Protein AF-A0A660Z526-F1 (afdb_monomer_lite)

Radius of gyration: 16.75 Å; chains: 1; bounding box: 31×23×49 Å

Structure (mmCIF, N/CA/C/O backbone):
data_AF-A0A660Z526-F1
#
_entry.id   AF-A0A660Z526-F1
#
loop_
_atom_site.group_PDB
_atom_site.id
_atom_site.type_symbol
_atom_site.label_atom_id
_atom_site.label_alt_id
_atom_site.label_comp_id
_atom_site.label_asym_id
_atom_site.label_entity_id
_atom_site.label_seq_id
_atom_sit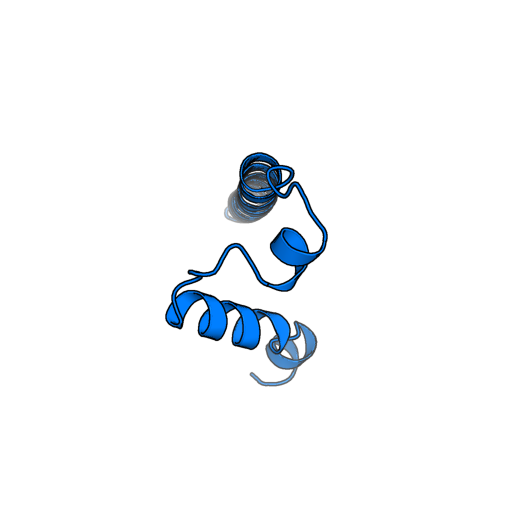e.pdbx_PDB_ins_code
_atom_site.Cartn_x
_atom_site.Cartn_y
_atom_site.Cartn_z
_atom_site.occupancy
_atom_site.B_iso_or_equiv
_atom_site.auth_seq_id
_atom_site.auth_comp_id
_atom_site.auth_asym_id
_atom_site.auth_atom_id
_atom_site.pdbx_PDB_model_num
ATOM 1 N N . MET A 1 1 ? 9.901 1.798 -28.106 1.00 57.91 1 MET A N 1
ATOM 2 C CA . MET A 1 1 ? 9.466 3.116 -27.582 1.00 57.91 1 MET A CA 1
ATOM 3 C C . MET A 1 1 ? 7.955 3.159 -27.340 1.00 57.91 1 MET A C 1
ATOM 5 O O . MET A 1 1 ? 7.527 3.981 -26.545 1.00 57.91 1 MET A O 1
ATOM 9 N N . GLU A 1 2 ? 7.173 2.255 -27.947 1.00 65.06 2 GLU A N 1
ATOM 10 C CA . GLU A 1 2 ? 5.701 2.247 -27.887 1.00 65.06 2 GLU A CA 1
ATOM 11 C C . GLU A 1 2 ? 5.075 1.960 -26.511 1.00 65.06 2 GLU A C 1
ATOM 13 O O . GLU A 1 2 ? 3.975 2.433 -26.262 1.00 65.06 2 GLU A O 1
ATOM 18 N N . THR A 1 3 ? 5.749 1.276 -25.577 1.00 7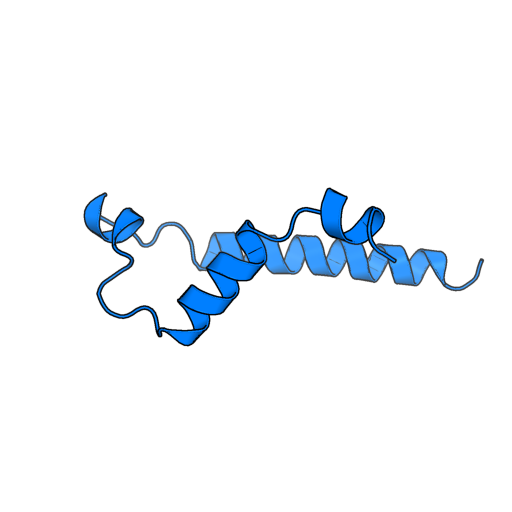6.69 3 THR A N 1
ATOM 19 C CA . THR A 1 3 ? 5.134 0.923 -24.276 1.00 76.69 3 THR A CA 1
ATOM 20 C C . THR A 1 3 ? 5.442 1.893 -23.136 1.00 76.69 3 THR A C 1
ATOM 22 O O . THR A 1 3 ? 4.726 1.895 -22.145 1.00 76.69 3 THR A O 1
ATOM 25 N N . ARG A 1 4 ? 6.435 2.786 -23.279 1.00 85.38 4 ARG A N 1
ATOM 26 C CA . ARG A 1 4 ? 6.892 3.644 -22.164 1.00 85.38 4 ARG A CA 1
ATOM 27 C C . ARG A 1 4 ? 5.787 4.535 -21.606 1.00 85.38 4 ARG A C 1
ATOM 29 O O . ARG A 1 4 ? 5.6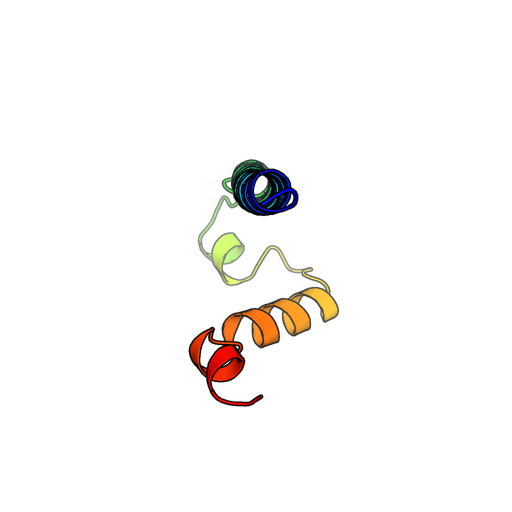98 4.728 -20.403 1.00 85.38 4 ARG A O 1
ATOM 36 N N . ILE A 1 5 ? 4.949 5.090 -22.483 1.00 91.69 5 ILE A N 1
ATOM 37 C CA . ILE A 1 5 ? 3.827 5.946 -22.074 1.00 91.69 5 ILE A CA 1
ATOM 38 C C . ILE A 1 5 ? 2.823 5.135 -21.251 1.00 91.69 5 ILE A C 1
ATOM 40 O O . ILE A 1 5 ? 2.342 5.610 -20.227 1.00 91.69 5 ILE A O 1
ATOM 44 N N . LEU A 1 6 ? 2.549 3.901 -21.673 1.00 92.56 6 LEU A N 1
ATOM 45 C CA . LEU A 1 6 ? 1.641 2.995 -20.983 1.00 92.56 6 LEU A CA 1
ATOM 46 C C . LEU A 1 6 ? 2.202 2.580 -19.614 1.00 92.56 6 LEU A C 1
ATOM 48 O O . LEU A 1 6 ? 1.468 2.610 -18.630 1.00 92.56 6 LEU A O 1
ATOM 52 N N . ASP A 1 7 ? 3.508 2.319 -19.528 1.00 93.00 7 ASP A N 1
ATOM 53 C CA . ASP A 1 7 ? 4.198 2.024 -18.267 1.00 93.00 7 ASP A CA 1
ATOM 54 C C . ASP A 1 7 ? 4.049 3.185 -17.265 1.00 93.00 7 ASP A C 1
ATOM 56 O O . ASP A 1 7 ? 3.656 2.981 -16.114 1.00 93.00 7 ASP A O 1
ATOM 60 N N . TYR A 1 8 ? 4.280 4.428 -17.709 1.00 94.62 8 TYR A N 1
ATOM 61 C CA . TYR A 1 8 ? 4.102 5.610 -16.858 1.00 94.62 8 TYR A CA 1
ATOM 62 C C . TYR A 1 8 ? 2.649 5.814 -16.425 1.00 94.62 8 TYR A C 1
ATOM 64 O O . TYR A 1 8 ? 2.407 6.162 -15.269 1.00 94.62 8 TYR A O 1
ATOM 72 N N . ILE A 1 9 ? 1.682 5.577 -17.317 1.00 95.75 9 ILE A N 1
ATOM 73 C CA . ILE A 1 9 ? 0.255 5.662 -16.980 1.00 95.75 9 ILE A CA 1
ATOM 74 C C . ILE A 1 9 ? -0.093 4.661 -15.878 1.00 95.75 9 ILE A C 1
ATOM 76 O O . ILE A 1 9 ? -0.751 5.041 -14.911 1.00 95.75 9 ILE A O 1
ATOM 80 N N . ILE A 1 10 ? 0.371 3.412 -15.984 1.00 95.88 10 ILE A N 1
ATOM 81 C CA . ILE A 1 10 ? 0.112 2.376 -14.975 1.00 95.88 10 ILE A CA 1
ATOM 82 C C . ILE A 1 10 ? 0.699 2.786 -13.622 1.00 95.88 10 ILE A C 1
ATOM 84 O O . ILE A 1 10 ? 0.004 2.705 -12.609 1.00 95.88 10 ILE A O 1
ATOM 88 N N . ILE A 1 11 ? 1.943 3.272 -13.596 1.00 95.75 11 ILE A N 1
ATOM 89 C CA . ILE A 1 11 ? 2.603 3.710 -12.358 1.00 95.75 11 ILE A CA 1
ATOM 90 C C . ILE A 1 11 ? 1.836 4.871 -11.716 1.00 95.75 11 ILE A C 1
ATOM 92 O O . ILE A 1 11 ? 1.542 4.832 -10.521 1.00 95.75 11 ILE A O 1
ATOM 96 N N . ILE A 1 12 ? 1.478 5.893 -12.498 1.00 96.75 12 ILE A N 1
ATOM 97 C CA . ILE A 1 12 ? 0.736 7.057 -11.997 1.00 96.75 12 ILE A CA 1
ATOM 98 C C . ILE A 1 12 ? -0.639 6.630 -11.472 1.00 96.75 12 ILE A C 1
ATOM 100 O O . ILE A 1 12 ? -1.028 7.032 -10.376 1.00 96.75 12 ILE A O 1
ATOM 104 N N . ALA A 1 13 ? -1.357 5.787 -12.216 1.00 97.06 13 ALA A N 1
ATOM 105 C CA . ALA A 1 13 ? -2.661 5.276 -11.808 1.00 97.06 13 ALA A CA 1
ATOM 106 C C . ALA A 1 13 ? -2.572 4.465 -10.508 1.00 97.06 13 ALA A C 1
ATOM 108 O O . ALA A 1 13 ? -3.400 4.652 -9.617 1.00 97.06 13 ALA A O 1
ATOM 109 N N . TYR A 1 14 ? -1.547 3.619 -10.369 1.00 96.69 14 TYR A N 1
ATOM 110 C CA . TYR A 1 14 ? -1.290 2.862 -9.147 1.00 96.69 14 TYR A CA 1
ATOM 111 C C . TYR A 1 14 ? -1.058 3.790 -7.948 1.00 96.69 14 TYR A C 1
ATOM 113 O O . TYR A 1 14 ? -1.744 3.652 -6.936 1.00 96.69 14 TYR A O 1
ATOM 121 N N . LEU A 1 15 ? -0.159 4.774 -8.078 1.00 96.94 15 LEU A N 1
ATOM 122 C CA . LEU A 1 15 ? 0.163 5.729 -7.010 1.00 96.94 15 LEU A CA 1
ATOM 123 C C . LEU A 1 15 ? -1.059 6.547 -6.572 1.00 96.94 15 LEU A C 1
ATOM 125 O O . LEU A 1 15 ? -1.307 6.700 -5.375 1.00 96.94 15 LEU A O 1
ATOM 129 N N . ILE A 1 16 ? -1.845 7.044 -7.529 1.00 97.56 16 ILE A N 1
ATOM 130 C CA . ILE A 1 16 ? -3.082 7.776 -7.232 1.00 97.56 16 ILE A CA 1
ATOM 131 C C . ILE A 1 16 ? -4.093 6.849 -6.553 1.00 97.56 16 ILE A C 1
ATOM 133 O O . ILE A 1 16 ? -4.689 7.234 -5.549 1.00 97.56 16 ILE A O 1
ATOM 137 N N . GLY A 1 17 ? -4.266 5.625 -7.059 1.00 96.69 17 GLY A N 1
ATOM 138 C CA . GLY A 1 17 ? -5.208 4.651 -6.512 1.00 96.69 17 GLY A CA 1
ATOM 139 C C . GLY A 1 17 ? -4.937 4.333 -5.043 1.00 96.69 17 GLY A C 1
ATOM 140 O O . GLY A 1 17 ? -5.847 4.435 -4.217 1.00 96.69 17 GLY A O 1
ATOM 141 N N . ILE A 1 18 ? -3.683 4.025 -4.692 1.00 94.75 18 ILE A N 1
ATOM 142 C CA . ILE A 1 18 ? -3.313 3.730 -3.300 1.00 94.75 18 ILE A CA 1
ATOM 143 C C . ILE A 1 18 ? -3.438 4.964 -2.395 1.00 94.75 18 ILE A C 1
ATOM 145 O O . ILE A 1 18 ? -3.879 4.840 -1.252 1.00 94.75 18 ILE A O 1
ATOM 149 N N . ALA A 1 19 ? -3.113 6.162 -2.896 1.00 94.75 19 ALA A N 1
ATOM 150 C CA . ALA A 1 19 ? -3.202 7.397 -2.122 1.00 94.75 19 ALA A CA 1
ATOM 151 C C . ALA A 1 19 ? -4.661 7.770 -1.823 1.00 94.75 19 ALA A C 1
ATOM 153 O O . ALA A 1 19 ? -5.005 8.051 -0.675 1.00 94.75 19 ALA A O 1
ATOM 154 N N . VAL A 1 20 ? -5.535 7.711 -2.833 1.00 95.44 20 VAL A N 1
ATOM 155 C CA . VAL A 1 20 ? -6.978 7.943 -2.670 1.00 95.44 20 VAL A CA 1
ATOM 156 C C . VAL A 1 20 ? -7.567 6.935 -1.687 1.00 95.44 20 VAL A C 1
ATOM 158 O O . VAL A 1 20 ? -8.301 7.328 -0.780 1.00 95.44 20 VAL A O 1
ATOM 161 N N . TRP A 1 21 ? -7.205 5.655 -1.811 1.00 92.06 21 TRP A N 1
ATOM 162 C CA . TRP A 1 21 ? -7.655 4.621 -0.880 1.00 92.06 21 TRP A CA 1
ATOM 163 C C . TRP A 1 21 ? -7.227 4.917 0.563 1.00 92.06 21 TRP A C 1
ATOM 165 O O . TRP A 1 21 ? -8.046 4.846 1.483 1.00 92.06 21 TRP A O 1
ATOM 175 N N . GLY A 1 22 ? -5.966 5.309 0.764 1.00 87.69 22 GLY A N 1
ATOM 176 C CA . GLY A 1 22 ? -5.438 5.698 2.072 1.00 87.69 22 GLY A CA 1
ATOM 177 C C . GLY A 1 22 ? -6.167 6.899 2.677 1.00 87.69 22 GLY A C 1
ATOM 178 O O . GLY A 1 22 ? -6.523 6.865 3.853 1.00 87.69 22 GLY A O 1
ATOM 179 N N . ILE A 1 23 ? -6.463 7.927 1.878 1.00 89.38 23 ILE A N 1
ATOM 180 C CA . ILE A 1 23 ? -7.187 9.126 2.329 1.00 89.38 23 ILE A CA 1
ATOM 181 C C . ILE A 1 23 ? -8.634 8.788 2.714 1.00 89.38 23 ILE A C 1
ATOM 183 O O . ILE A 1 23 ? -9.112 9.237 3.753 1.00 89.38 23 ILE A O 1
ATOM 187 N N . VAL A 1 24 ? -9.331 7.977 1.914 1.00 86.81 24 VAL A N 1
ATOM 188 C CA . VAL A 1 24 ? -10.730 7.587 2.176 1.00 86.81 24 VAL A CA 1
ATOM 189 C C . VAL A 1 24 ? -10.853 6.651 3.387 1.00 86.81 24 VAL A C 1
ATOM 191 O O . VAL A 1 24 ? -11.841 6.706 4.130 1.00 86.81 24 VAL A O 1
ATOM 194 N N . SER A 1 25 ? -9.867 5.774 3.587 1.00 81.50 25 SER A N 1
ATOM 195 C CA . SER A 1 25 ? -9.831 4.833 4.712 1.00 81.50 25 SER A CA 1
ATOM 196 C C . SER A 1 25 ? -9.251 5.446 5.998 1.00 81.50 25 SER A C 1
ATOM 198 O O . SER A 1 25 ? -9.511 4.938 7.093 1.00 81.50 25 SER A O 1
ATOM 200 N N . GLY A 1 26 ? -8.461 6.514 5.885 1.00 73.69 26 GLY A N 1
ATOM 201 C CA . GLY A 1 26 ? -7.833 7.221 6.999 1.00 73.69 26 GLY A CA 1
ATOM 202 C C . GLY A 1 26 ? -8.780 8.180 7.732 1.00 73.69 26 GLY A C 1
ATOM 203 O O . GLY A 1 26 ? -9.853 8.528 7.249 1.00 73.69 26 GLY A O 1
ATOM 204 N N . GLY A 1 27 ? -8.395 8.602 8.940 1.00 70.56 27 GLY A N 1
ATOM 205 C CA . GLY A 1 27 ? -9.062 9.683 9.684 1.00 70.56 27 GLY A CA 1
ATOM 206 C C . GLY A 1 27 ? -10.342 9.302 10.438 1.00 70.56 27 GLY A C 1
ATOM 207 O O . GLY A 1 27 ? -10.946 10.153 11.087 1.00 70.56 27 GLY A O 1
ATOM 208 N N . LYS A 1 28 ? -10.765 8.033 10.399 1.00 66.94 28 LYS A N 1
ATOM 209 C CA . LYS A 1 28 ? -11.960 7.539 11.114 1.00 66.94 28 LYS A CA 1
ATOM 210 C C . LYS A 1 28 ? -11.670 7.069 12.547 1.00 66.94 28 LYS A C 1
ATOM 212 O O . LYS A 1 28 ? -12.591 6.673 13.259 1.00 66.94 28 LYS A O 1
ATOM 217 N N . GLN A 1 29 ? -10.407 7.098 12.968 1.00 71.56 29 GLN A N 1
ATOM 218 C CA . GLN A 1 29 ? -9.943 6.597 14.262 1.00 71.56 29 GLN A CA 1
ATOM 219 C C . GLN A 1 29 ? -10.084 7.700 15.324 1.00 71.56 29 GLN A C 1
ATOM 221 O O . GLN A 1 29 ? -9.468 8.756 15.202 1.00 71.56 29 GLN A O 1
ATOM 226 N N . LYS A 1 30 ? -10.903 7.481 16.364 1.00 68.62 30 LYS A N 1
ATOM 227 C CA . LYS A 1 30 ? -11.213 8.503 17.388 1.00 68.62 30 LYS A CA 1
ATOM 228 C C . LYS A 1 30 ? -10.329 8.419 18.635 1.00 68.62 30 LYS A C 1
ATOM 230 O O . LYS A 1 30 ? -10.366 9.311 19.477 1.00 68.62 30 LYS A O 1
ATOM 235 N N . THR A 1 31 ? -9.561 7.346 18.806 1.00 73.75 31 THR A N 1
ATOM 236 C CA . THR A 1 31 ? -8.721 7.112 19.991 1.00 73.75 31 THR A CA 1
ATOM 237 C C . THR A 1 31 ? -7.430 6.397 19.590 1.00 73.75 31 THR A C 1
ATOM 239 O O . THR A 1 31 ? -7.425 5.614 18.643 1.00 73.75 31 THR A O 1
ATOM 242 N N . ALA A 1 32 ? -6.333 6.619 20.325 1.00 68.75 32 ALA A N 1
ATOM 243 C CA . ALA A 1 32 ? -5.055 5.937 20.081 1.00 68.75 32 ALA A CA 1
ATOM 244 C C . ALA A 1 32 ? -5.200 4.402 20.106 1.00 68.75 32 ALA A C 1
ATOM 246 O O . ALA A 1 32 ? -4.598 3.707 19.297 1.00 68.75 32 ALA A O 1
ATOM 247 N N . LYS A 1 33 ? -6.071 3.870 20.975 1.00 63.22 33 LYS A N 1
ATOM 248 C CA . LYS A 1 33 ? -6.418 2.444 21.011 1.00 63.22 33 LYS A CA 1
ATOM 249 C C . LYS A 1 33 ? -7.008 1.958 19.681 1.00 63.22 33 LYS A C 1
ATOM 251 O O . LYS A 1 33 ? -6.613 0.901 19.223 1.00 63.22 33 LYS A O 1
ATOM 256 N N . ASP A 1 34 ? -7.873 2.729 19.025 1.00 68.00 34 ASP A N 1
ATOM 257 C CA . ASP A 1 34 ? -8.442 2.352 17.720 1.00 68.00 34 ASP A CA 1
ATOM 258 C C . ASP A 1 34 ? -7.406 2.417 16.596 1.00 68.00 34 ASP A C 1
ATOM 260 O O . ASP A 1 34 ? -7.479 1.644 15.644 1.00 68.00 34 ASP A O 1
ATOM 264 N N . TYR A 1 35 ? -6.438 3.328 16.721 1.00 70.62 35 TYR A N 1
ATOM 265 C CA . TYR A 1 35 ? -5.330 3.470 15.782 1.00 70.62 35 TYR A CA 1
ATOM 266 C C . TYR A 1 35 ? -4.323 2.313 15.893 1.00 70.62 35 TYR A C 1
ATOM 268 O O . TYR A 1 35 ? -3.866 1.810 14.872 1.00 70.62 35 TYR A O 1
ATOM 276 N N . PHE A 1 36 ? -4.011 1.860 17.116 1.00 66.88 36 PHE A N 1
ATOM 277 C CA . PHE A 1 36 ? -3.021 0.799 17.360 1.00 66.88 36 PHE A CA 1
ATOM 278 C C . PHE A 1 36 ? -3.609 -0.620 17.433 1.00 66.88 36 PHE A C 1
ATOM 280 O O . PHE A 1 36 ? -2.954 -1.554 16.983 1.00 66.88 36 PHE A O 1
ATOM 287 N N . LEU A 1 37 ? -4.816 -0.814 17.984 1.00 65.31 37 LEU A N 1
ATOM 288 C CA . LEU A 1 37 ? -5.481 -2.128 18.027 1.00 65.31 37 LEU A CA 1
ATOM 289 C C . LEU A 1 37 ? -6.367 -2.400 16.804 1.00 65.31 37 LEU A C 1
ATOM 291 O O . LEU A 1 37 ? -6.806 -3.536 16.648 1.00 65.31 37 LEU A O 1
ATOM 295 N N . GLY A 1 38 ? -6.645 -1.404 15.952 1.00 64.12 38 GLY A N 1
ATOM 296 C CA . GLY A 1 38 ? -7.429 -1.600 14.732 1.00 64.12 38 GLY A CA 1
ATOM 297 C C . GLY A 1 38 ? -8.823 -2.160 15.016 1.00 64.12 38 GLY A C 1
ATOM 298 O O . GLY A 1 38 ? -9.090 -3.314 14.714 1.00 64.12 38 GLY A O 1
ATOM 299 N N . SER A 1 39 ? -9.697 -1.363 15.639 1.00 58.72 39 SER A N 1
ATOM 300 C CA . SER A 1 39 ? -11.136 -1.641 15.820 1.00 58.72 39 SER A CA 1
ATOM 301 C C . SER A 1 39 ? -11.526 -3.133 15.934 1.00 58.72 39 SER A C 1
ATOM 303 O O . SER A 1 39 ? -12.269 -3.618 15.093 1.00 58.72 39 SER A O 1
ATOM 305 N N . GLU A 1 40 ? -10.986 -3.871 16.910 1.00 61.75 40 GLU A N 1
ATOM 306 C CA . GLU A 1 40 ? -11.319 -5.248 17.362 1.00 61.75 40 GLU A CA 1
ATOM 307 C C . GLU A 1 40 ? -11.511 -6.399 16.332 1.00 61.75 40 GLU A C 1
ATOM 309 O O . GLU A 1 40 ? -11.572 -7.555 16.748 1.00 61.75 40 GLU A O 1
ATOM 314 N N . LYS A 1 41 ? -11.603 -6.168 15.016 1.00 67.94 41 LYS A N 1
ATOM 315 C CA . LYS A 1 41 ? -12.005 -7.169 14.008 1.00 67.94 41 LYS A CA 1
ATOM 316 C C . LYS A 1 41 ? -11.333 -6.965 12.645 1.00 67.94 41 LYS A C 1
ATOM 318 O O . LYS A 1 41 ? -12.000 -7.008 11.611 1.00 67.94 41 LYS A O 1
ATOM 323 N N . ILE A 1 42 ? -10.015 -6.769 12.609 1.00 80.31 42 ILE A N 1
ATOM 324 C CA . ILE A 1 42 ? -9.270 -6.949 11.353 1.00 80.31 42 ILE A CA 1
ATOM 325 C C . ILE A 1 42 ? -9.219 -8.455 11.048 1.00 80.31 42 ILE A C 1
ATOM 327 O O . ILE A 1 42 ? -8.823 -9.235 11.919 1.00 80.31 42 ILE A O 1
ATOM 331 N N . PRO A 1 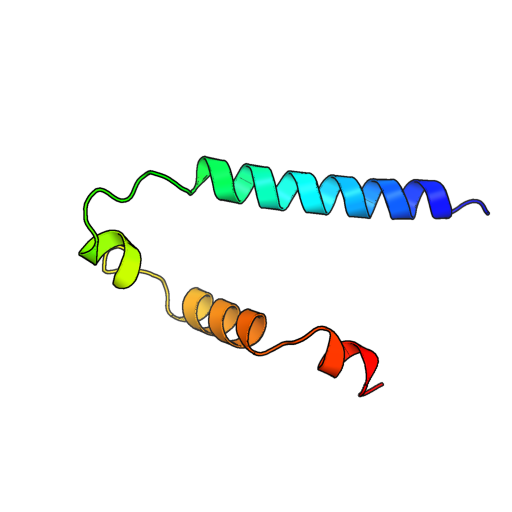43 ? -9.622 -8.906 9.848 1.00 87.19 43 PRO A N 1
ATOM 332 C CA . PRO A 1 43 ? -9.553 -10.318 9.514 1.00 87.19 43 PRO A CA 1
ATOM 333 C C . PRO A 1 43 ? -8.096 -10.794 9.454 1.00 87.19 43 PRO A C 1
ATOM 335 O O . PRO A 1 43 ? -7.228 -10.109 8.916 1.00 87.19 43 PRO A O 1
ATOM 338 N N . TRP A 1 44 ? -7.836 -11.999 9.965 1.00 86.94 44 TRP A N 1
ATOM 339 C CA . TRP A 1 44 ? -6.485 -12.562 10.093 1.00 86.94 44 TRP A CA 1
ATOM 340 C C . TRP A 1 44 ? -5.694 -12.570 8.775 1.00 86.94 44 TRP A C 1
ATOM 342 O O . TRP A 1 44 ? -4.503 -12.280 8.772 1.00 86.94 44 TRP A O 1
ATOM 352 N N . TRP A 1 45 ? -6.357 -12.825 7.643 1.00 91.62 45 TRP A N 1
ATOM 353 C CA . TRP A 1 45 ? -5.709 -12.828 6.332 1.00 91.62 45 TRP A CA 1
ATOM 354 C C . TRP A 1 45 ? -5.175 -11.442 5.950 1.00 91.62 45 TRP A C 1
ATOM 356 O O . TRP A 1 45 ? -4.079 -11.347 5.405 1.00 91.62 45 TRP A O 1
ATOM 366 N N . ALA A 1 46 ? -5.887 -10.362 6.290 1.00 88.88 46 ALA A N 1
ATOM 367 C CA . ALA A 1 46 ? -5.417 -8.999 6.044 1.00 88.88 46 ALA A CA 1
AT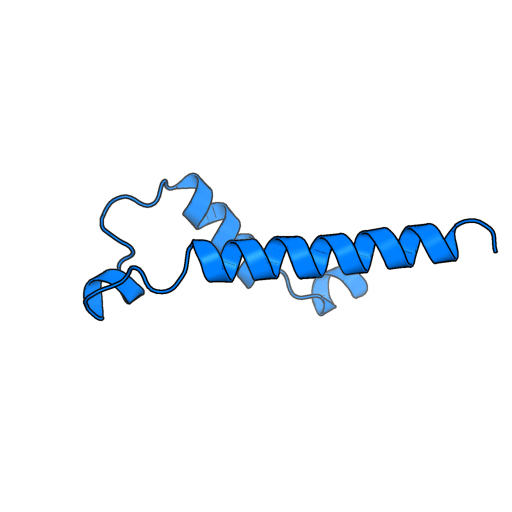OM 368 C C . ALA A 1 46 ? -4.184 -8.667 6.898 1.00 88.88 46 ALA A C 1
ATOM 370 O O . ALA A 1 46 ? -3.263 -8.008 6.418 1.00 88.88 46 ALA A O 1
ATOM 371 N N . VAL A 1 47 ? -4.132 -9.179 8.133 1.00 88.38 47 VAL A N 1
ATOM 372 C CA . VAL A 1 47 ? -2.951 -9.056 9.001 1.00 88.38 47 VAL A CA 1
ATOM 373 C C . VAL A 1 47 ? -1.756 -9.785 8.385 1.00 88.38 47 VAL A C 1
ATOM 375 O O . VAL A 1 47 ? -0.685 -9.195 8.267 1.00 88.38 47 VAL A O 1
ATOM 378 N N . CYS A 1 48 ? -1.937 -11.025 7.917 1.00 90.81 48 CYS A N 1
ATOM 379 C CA . CYS A 1 48 ? -0.871 -11.788 7.260 1.00 90.81 48 CYS A CA 1
ATOM 380 C C . CYS A 1 48 ? -0.308 -11.063 6.027 1.00 90.81 48 CYS A C 1
ATOM 382 O O . CYS A 1 48 ? 0.908 -10.930 5.906 1.00 90.81 48 CYS A O 1
ATOM 384 N N . PHE A 1 49 ? -1.169 -10.541 5.145 1.00 91.38 49 PHE A N 1
ATOM 385 C CA . PHE A 1 49 ? -0.720 -9.770 3.979 1.00 91.38 49 PHE A CA 1
ATOM 386 C C . PHE A 1 49 ? 0.027 -8.492 4.370 1.00 91.38 49 PHE A C 1
ATOM 388 O O . PHE A 1 49 ? 1.033 -8.163 3.746 1.00 91.38 49 PHE A O 1
ATOM 395 N N . SER A 1 50 ? -0.429 -7.793 5.412 1.00 89.81 50 SER A N 1
ATOM 396 C CA . SER A 1 50 ? 0.243 -6.588 5.900 1.00 89.81 50 SER A CA 1
ATOM 397 C C . SER A 1 50 ? 1.647 -6.880 6.427 1.00 89.81 50 SER A C 1
ATOM 399 O O . SER A 1 50 ? 2.551 -6.084 6.186 1.00 89.81 50 SER A O 1
ATOM 401 N N . ILE A 1 51 ? 1.837 -7.997 7.137 1.00 90.25 51 ILE A N 1
ATOM 402 C CA . ILE A 1 51 ? 3.151 -8.396 7.661 1.00 90.25 51 ILE A CA 1
ATOM 403 C C . ILE A 1 51 ? 4.099 -8.700 6.502 1.00 90.25 51 ILE A C 1
ATOM 405 O O . ILE A 1 51 ? 5.170 -8.108 6.427 1.00 90.25 51 ILE A O 1
ATOM 409 N N . VAL A 1 52 ? 3.681 -9.542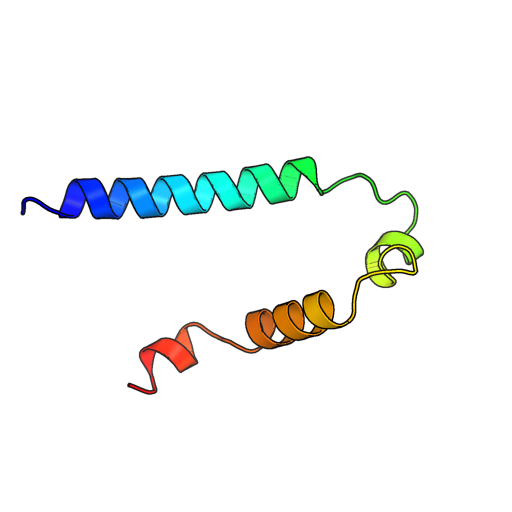 5.551 1.00 90.50 52 VAL A N 1
ATOM 410 C CA . VAL A 1 52 ? 4.509 -9.889 4.384 1.00 90.50 52 VAL A CA 1
ATOM 411 C C . VAL A 1 52 ? 4.867 -8.644 3.569 1.00 90.50 52 VAL A C 1
ATOM 413 O O . VAL A 1 52 ? 6.015 -8.487 3.158 1.00 90.50 52 VAL A O 1
ATOM 416 N N . ALA A 1 53 ? 3.917 -7.728 3.365 1.00 89.56 53 ALA A N 1
ATOM 417 C CA . ALA A 1 53 ? 4.173 -6.471 2.669 1.00 89.56 53 ALA A CA 1
ATOM 418 C C . ALA A 1 53 ? 5.181 -5.574 3.413 1.00 89.56 53 ALA A C 1
ATOM 420 O O . ALA A 1 53 ? 5.996 -4.925 2.766 1.00 89.56 53 ALA A O 1
ATOM 421 N N . ALA A 1 54 ? 5.145 -5.545 4.749 1.00 88.50 54 ALA A N 1
ATOM 422 C CA . ALA A 1 54 ? 6.086 -4.772 5.560 1.00 88.50 54 ALA A CA 1
ATOM 423 C C . ALA A 1 54 ? 7.488 -5.404 5.611 1.00 88.50 54 ALA A C 1
ATOM 425 O O . ALA A 1 54 ? 8.483 -4.683 5.638 1.00 88.50 54 ALA A O 1
ATOM 426 N N . GLU A 1 55 ? 7.575 -6.736 5.612 1.00 89.44 55 GLU A N 1
ATOM 427 C CA . GLU A 1 55 ? 8.851 -7.462 5.583 1.00 89.44 55 GLU A CA 1
ATOM 428 C C . GLU A 1 55 ? 9.510 -7.443 4.194 1.00 89.44 55 GLU A C 1
ATOM 430 O O . GLU A 1 55 ? 10.738 -7.476 4.080 1.00 89.44 55 GLU A O 1
ATOM 435 N N . THR A 1 56 ? 8.714 -7.357 3.125 1.00 87.19 56 THR A N 1
ATOM 436 C CA . THR A 1 56 ? 9.222 -7.339 1.749 1.00 87.19 56 THR A CA 1
ATOM 437 C C . THR A 1 56 ? 9.825 -5.976 1.418 1.00 87.19 56 THR A C 1
ATOM 439 O O . THR A 1 56 ? 9.142 -5.042 1.003 1.00 87.19 56 THR A O 1
ATOM 442 N N . SER A 1 57 ? 11.143 -5.869 1.560 1.00 84.19 57 SER A N 1
ATOM 443 C CA . SER A 1 57 ? 11.892 -4.707 1.087 1.00 84.19 57 SER A CA 1
ATOM 444 C C . SER A 1 57 ? 12.150 -4.778 -0.420 1.00 84.19 57 SER A C 1
ATOM 446 O O . SER A 1 57 ? 12.377 -5.852 -0.987 1.00 84.19 57 SER A O 1
ATOM 448 N N . THR A 1 58 ? 12.208 -3.610 -1.066 1.00 82.44 58 THR A N 1
ATOM 449 C CA . THR A 1 58 ? 12.627 -3.474 -2.471 1.00 82.44 58 THR A CA 1
ATOM 450 C C . THR A 1 58 ? 14.032 -4.023 -2.702 1.00 82.44 58 THR A C 1
ATOM 452 O O . THR A 1 58 ? 14.323 -4.531 -3.782 1.00 82.44 58 THR A O 1
ATOM 455 N N . LEU A 1 59 ? 14.889 -3.977 -1.676 1.00 79.88 59 LEU A N 1
ATOM 456 C CA . LEU A 1 59 ? 16.237 -4.528 -1.733 1.00 79.88 59 LEU A CA 1
ATOM 457 C C . LEU A 1 59 ? 16.189 -6.039 -1.951 1.00 79.88 59 LEU A C 1
ATOM 459 O O . LEU A 1 59 ? 16.847 -6.526 -2.861 1.00 79.88 59 LEU A O 1
ATOM 463 N N . THR A 1 60 ? 15.373 -6.771 -1.192 1.00 81.62 60 THR A N 1
ATOM 464 C CA . THR A 1 60 ? 15.223 -8.225 -1.358 1.00 81.62 60 THR A CA 1
ATOM 465 C C . THR A 1 60 ? 14.734 -8.571 -2.762 1.00 81.62 60 THR A C 1
ATOM 467 O O . THR A 1 60 ? 15.296 -9.457 -3.398 1.00 81.62 60 THR A O 1
ATOM 470 N N . PHE A 1 61 ? 13.755 -7.819 -3.273 1.00 82.12 61 PHE A N 1
ATOM 471 C CA . PHE A 1 61 ? 13.187 -8.033 -4.606 1.00 82.12 61 PHE A CA 1
ATOM 472 C C . PHE A 1 61 ? 14.200 -7.823 -5.743 1.00 82.12 61 PHE A C 1
ATOM 474 O O . PHE A 1 61 ? 14.167 -8.535 -6.737 1.00 82.12 61 PHE A O 1
ATOM 481 N N . ILE A 1 62 ? 15.106 -6.852 -5.608 1.00 84.25 62 ILE A N 1
ATOM 482 C CA . ILE A 1 62 ? 16.134 -6.572 -6.624 1.00 84.25 62 ILE A CA 1
ATOM 483 C C . ILE A 1 62 ? 17.364 -7.488 -6.452 1.00 84.25 62 ILE A C 1
ATOM 485 O O . ILE A 1 62 ? 18.076 -7.743 -7.421 1.00 84.25 62 ILE A O 1
ATOM 489 N N . SER A 1 63 ? 17.632 -7.973 -5.233 1.00 81.06 63 SER A N 1
ATOM 490 C CA . SER A 1 63 ? 18.867 -8.706 -4.892 1.00 81.06 63 SER A CA 1
ATOM 491 C C . SER A 1 63 ? 18.791 -10.216 -5.109 1.00 81.06 63 SER A C 1
ATOM 493 O O . SER A 1 63 ? 19.836 -10.849 -5.254 1.00 81.06 63 SER A O 1
ATOM 495 N N . ILE A 1 64 ? 17.593 -10.801 -5.087 1.00 77.06 64 ILE A N 1
ATOM 496 C CA . ILE A 1 64 ? 17.386 -12.244 -5.248 1.00 77.06 64 ILE A CA 1
ATOM 497 C C . ILE A 1 64 ? 16.546 -12.456 -6.519 1.00 77.06 64 ILE A C 1
ATOM 499 O O . ILE A 1 64 ? 15.326 -12.301 -6.444 1.00 77.06 64 ILE A O 1
ATOM 503 N N . PRO A 1 65 ? 17.182 -12.723 -7.679 1.00 66.19 65 PRO A N 1
ATOM 504 C CA . PRO A 1 65 ? 16.483 -12.998 -8.933 1.00 66.19 65 PRO A CA 1
ATOM 505 C C . PRO A 1 65 ? 15.791 -14.367 -8.950 1.00 66.19 65 PRO A C 1
ATOM 507 O O . PRO A 1 65 ? 16.246 -15.284 -8.225 1.00 66.19 65 PRO A O 1
#

Sequence (65 aa):
METRILDYIIIIAYLIGIAVWGIVSGGKQKTAKDYFLGSEKIPWWAVCFSIVAAETSTLTFISIP

Foldseek 3Di:
DVCPVVVVVVVVCVVVVVVVVCVVPPDPQPDVCCVVVVPVDDDPVVVVVVVCVVPDDPCVVVVPD

Secondary structure (DSSP, 8-state):
-TTHHHHHHHHHHHHHHHHHHHHHHSS---SHHHHHHTTT---HHHHHHHHHHHH--HHHHHH--

pLDDT: mean 82.74, std 11.55, range [57.91, 97.56]